Protein AF-A0A7G1IQH2-F1 (afdb_monomer_lite)

Radius of gyration: 25.47 Å; chains: 1; bounding box: 37×75×65 Å

Structure (mmCIF, N/CA/C/O backbone):
data_AF-A0A7G1IQH2-F1
#
_entry.id   AF-A0A7G1IQH2-F1
#
loop_
_atom_site.group_PDB
_atom_site.id
_atom_site.type_symbol
_atom_site.label_atom_id
_atom_site.label_alt_id
_atom_site.label_comp_id
_atom_site.label_asym_id
_atom_site.label_entity_id
_atom_site.label_seq_id
_atom_site.pdbx_PDB_ins_code
_atom_site.Cartn_x
_atom_site.Cartn_y
_atom_site.Cartn_z
_atom_site.occupancy
_atom_site.B_iso_or_equiv
_atom_site.auth_seq_id
_atom_site.auth_comp_id
_atom_site.auth_asym_id
_atom_site.auth_atom_id
_atom_site.pdbx_PDB_model_num
ATOM 1 N N . MET A 1 1 ? -11.287 62.280 -29.713 1.00 40.75 1 MET A N 1
ATO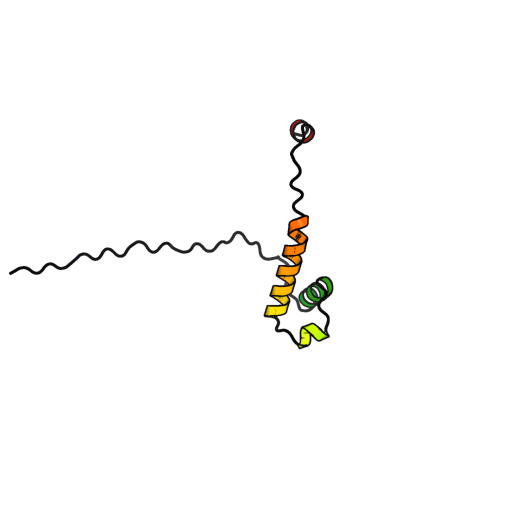M 2 C CA . MET A 1 1 ? -11.241 60.847 -30.070 1.00 40.75 1 MET A CA 1
ATOM 3 C C . MET A 1 1 ? -10.871 60.079 -28.819 1.00 40.75 1 MET A C 1
ATOM 5 O O . MET A 1 1 ? -9.937 60.474 -28.138 1.00 40.75 1 MET A O 1
ATOM 9 N N . SER A 1 2 ? -11.705 59.103 -28.477 1.00 46.09 2 SER A N 1
ATOM 10 C CA . SER A 1 2 ? -11.651 58.296 -27.258 1.00 46.09 2 SER A CA 1
ATOM 11 C C . SER A 1 2 ? -10.579 57.210 -27.379 1.00 46.09 2 SER A C 1
ATOM 13 O O . SER A 1 2 ? -10.471 56.606 -28.444 1.00 46.09 2 SER A O 1
ATOM 15 N N . ALA A 1 3 ? -9.845 56.930 -26.304 1.00 49.84 3 ALA A N 1
ATOM 16 C CA . ALA A 1 3 ? -9.158 55.656 -26.117 1.00 49.84 3 ALA A CA 1
ATOM 17 C C . ALA A 1 3 ? -9.417 55.204 -24.677 1.00 49.84 3 ALA A C 1
ATOM 19 O O . ALA A 1 3 ? -8.928 55.783 -23.711 1.00 49.84 3 ALA A O 1
ATOM 20 N N . ASN A 1 4 ? -10.319 54.236 -24.585 1.00 53.31 4 ASN A N 1
ATOM 21 C CA . ASN A 1 4 ? -10.785 53.559 -23.392 1.00 53.31 4 ASN A CA 1
ATOM 22 C C . ASN A 1 4 ? -9.832 52.380 -23.158 1.00 53.31 4 ASN A C 1
ATOM 24 O O . ASN A 1 4 ? -9.909 51.415 -23.913 1.00 53.31 4 ASN A O 1
ATOM 28 N N . ASP A 1 5 ? -8.935 52.460 -22.175 1.00 48.94 5 ASP A N 1
ATOM 29 C CA . ASP A 1 5 ? -8.062 51.334 -21.822 1.00 48.94 5 ASP A CA 1
ATOM 30 C C . ASP A 1 5 ? -8.550 50.697 -20.520 1.00 48.94 5 ASP A C 1
ATOM 32 O O . ASP A 1 5 ? -8.515 51.284 -19.434 1.00 48.94 5 ASP A O 1
ATOM 36 N N . GLY A 1 6 ? -9.144 49.517 -20.688 1.00 46.81 6 GLY A N 1
ATOM 37 C CA . GLY A 1 6 ? -9.880 48.787 -19.672 1.00 46.81 6 GLY A CA 1
ATOM 38 C C . GLY A 1 6 ? -8.981 48.277 -18.551 1.00 46.81 6 GLY A C 1
ATOM 39 O O . GLY A 1 6 ? -8.032 47.531 -18.768 1.00 46.81 6 GLY A O 1
ATOM 40 N N . ASN A 1 7 ? -9.346 48.621 -17.320 1.00 47.47 7 ASN A N 1
ATOM 41 C CA . ASN A 1 7 ? -8.783 48.035 -16.112 1.00 47.47 7 ASN A CA 1
ATOM 42 C C . ASN A 1 7 ? -9.300 46.592 -15.945 1.00 47.47 7 ASN A C 1
ATOM 44 O O . ASN A 1 7 ? -10.373 46.368 -15.378 1.00 47.47 7 ASN A O 1
ATOM 48 N N . VAL A 1 8 ? -8.564 45.610 -16.472 1.00 54.81 8 VAL A N 1
ATOM 49 C CA . VAL A 1 8 ? -8.852 44.184 -16.266 1.00 54.81 8 VAL A CA 1
ATOM 50 C C . VAL A 1 8 ? -8.436 43.803 -14.845 1.00 54.81 8 VAL A C 1
ATOM 52 O O . VAL A 1 8 ? -7.256 43.632 -14.542 1.00 54.81 8 VAL A O 1
ATOM 55 N N . LYS A 1 9 ? -9.422 43.666 -13.953 1.00 53.56 9 LYS A N 1
ATOM 56 C CA . LYS A 1 9 ? -9.214 43.104 -12.616 1.00 53.56 9 LYS A CA 1
ATOM 57 C C . LYS A 1 9 ? -9.022 41.594 -12.732 1.00 53.56 9 LYS A C 1
ATOM 59 O O . LYS A 1 9 ? -9.975 40.868 -13.001 1.00 53.56 9 LYS A O 1
ATOM 64 N N . TYR A 1 10 ? -7.799 41.125 -12.509 1.00 51.72 10 TYR A N 1
ATOM 65 C CA . TYR A 1 10 ? -7.529 39.704 -12.313 1.00 51.72 10 TYR A CA 1
ATOM 66 C C . TYR A 1 10 ? -8.200 39.258 -11.010 1.00 51.72 10 TYR A C 1
ATOM 68 O O . TYR A 1 10 ? -7.878 39.758 -9.932 1.00 51.72 10 TYR A O 1
ATOM 76 N N . GLY A 1 11 ? -9.190 38.370 -11.130 1.00 53.75 11 GLY A N 1
ATOM 77 C CA . GLY A 1 11 ? -9.867 37.762 -9.990 1.00 53.75 11 GLY A CA 1
ATOM 78 C C . GLY A 1 11 ? -8.871 37.013 -9.110 1.00 53.75 11 GLY A C 1
ATOM 79 O O . GLY A 1 11 ? -7.960 36.352 -9.608 1.00 53.75 11 GLY A O 1
ATOM 80 N N . THR A 1 12 ? -9.038 37.147 -7.797 1.00 57.53 12 THR A N 1
ATOM 81 C CA . THR A 1 12 ? -8.255 36.460 -6.773 1.00 57.53 12 THR A CA 1
ATOM 82 C C . THR A 1 12 ? -8.236 34.961 -7.065 1.00 57.53 12 THR A C 1
ATOM 84 O O . THR A 1 12 ? -9.266 34.294 -6.980 1.00 57.53 12 THR A O 1
ATOM 87 N N . ALA A 1 13 ? -7.072 34.428 -7.438 1.00 60.69 13 ALA A N 1
ATOM 88 C CA . ALA A 1 13 ? -6.881 32.992 -7.547 1.00 60.69 13 ALA A CA 1
ATOM 89 C C . ALA A 1 13 ? -7.071 32.394 -6.148 1.00 60.69 13 ALA A C 1
ATOM 91 O O . ALA A 1 13 ? -6.263 32.646 -5.253 1.00 60.69 13 ALA A O 1
ATOM 92 N N . ASN A 1 14 ? -8.155 31.641 -5.946 1.00 63.88 14 ASN A N 1
ATOM 93 C CA . ASN A 1 14 ? -8.321 30.829 -4.748 1.00 63.88 14 ASN A CA 1
ATOM 94 C C . ASN A 1 14 ? -7.126 29.873 -4.688 1.00 63.88 14 ASN A C 1
ATOM 96 O O . ASN A 1 14 ? -6.997 28.979 -5.528 1.00 63.88 14 ASN A O 1
ATOM 100 N N . LYS A 1 15 ? -6.208 30.103 -3.744 1.00 67.44 15 LYS A N 1
ATOM 101 C CA . LYS A 1 15 ? -5.138 29.152 -3.449 1.00 67.44 15 LYS A CA 1
ATOM 102 C C . LYS A 1 15 ? -5.813 27.857 -3.014 1.00 67.44 15 LYS A C 1
ATOM 104 O O . LYS A 1 15 ? -6.552 27.852 -2.038 1.00 67.44 15 LYS A O 1
ATOM 109 N N . LYS A 1 16 ? -5.572 26.776 -3.756 1.00 69.56 16 LYS A N 1
ATOM 110 C CA . LYS A 1 16 ? -5.880 25.423 -3.300 1.00 69.56 16 LYS A CA 1
ATOM 111 C C . LYS A 1 16 ? -5.034 25.189 -2.050 1.00 69.56 16 LYS A C 1
ATOM 113 O O . LYS A 1 16 ? -3.812 25.116 -2.156 1.00 69.56 16 LYS A O 1
ATOM 118 N N . GLU A 1 17 ? -5.667 25.173 -0.886 1.00 68.94 17 GLU A N 1
ATOM 119 C CA . GLU A 1 17 ? -5.004 24.783 0.353 1.00 68.94 17 GLU A CA 1
ATOM 120 C C . GLU A 1 17 ? -4.738 23.278 0.281 1.00 68.94 17 GLU A C 1
ATOM 122 O O . GLU A 1 17 ? -5.615 22.493 -0.090 1.00 68.94 17 GLU A O 1
ATOM 127 N N . THR A 1 18 ? -3.490 22.885 0.520 1.00 65.06 18 THR A N 1
ATOM 128 C CA . THR A 1 18 ? -3.117 21.477 0.626 1.00 65.06 18 THR A CA 1
ATOM 129 C C . THR A 1 18 ? -3.576 21.007 1.997 1.00 65.06 18 THR A C 1
ATOM 131 O O . THR A 1 18 ? -3.151 21.579 2.999 1.00 65.06 18 THR A O 1
ATOM 134 N N . ASP A 1 19 ? -4.457 20.011 2.042 1.00 63.88 19 ASP A N 1
ATOM 135 C CA . ASP A 1 19 ? -4.867 19.397 3.300 1.00 63.88 19 ASP A CA 1
ATOM 136 C C . ASP A 1 19 ? -3.648 18.698 3.922 1.00 63.88 19 ASP A C 1
ATOM 138 O O . ASP A 1 19 ? -3.079 17.777 3.339 1.00 63.88 19 ASP A O 1
ATOM 142 N N . THR A 1 20 ? -3.177 19.213 5.056 1.00 64.31 20 THR A N 1
ATOM 143 C CA . THR A 1 20 ? -2.049 18.652 5.818 1.00 64.31 20 THR A CA 1
ATOM 144 C C . THR A 1 20 ? -2.531 17.861 7.033 1.00 64.31 20 THR A C 1
ATOM 146 O O . THR A 1 20 ? -1.769 17.685 7.982 1.00 64.31 20 THR A O 1
ATOM 149 N N . SER A 1 21 ? -3.800 17.440 7.065 1.00 68.12 21 SER A N 1
ATOM 150 C CA . SER A 1 21 ? -4.355 16.694 8.198 1.00 68.12 21 SER A CA 1
ATOM 151 C C . SER A 1 21 ? -3.831 15.257 8.262 1.00 68.12 21 SER A C 1
ATOM 153 O O . SER A 1 21 ? -3.919 14.624 9.316 1.00 68.12 21 SER A O 1
ATOM 155 N N . GLU A 1 22 ? -3.310 14.723 7.156 1.00 65.19 22 GLU A N 1
ATOM 156 C CA . GLU A 1 22 ? -2.795 13.360 7.104 1.00 65.19 22 GLU A CA 1
ATOM 157 C C . GLU A 1 22 ? -1.417 13.274 7.763 1.00 65.19 22 GLU A C 1
ATOM 159 O O . GLU A 1 22 ? -0.420 13.827 7.297 1.00 65.19 22 GLU A O 1
ATOM 164 N N . THR A 1 23 ? -1.370 12.563 8.886 1.00 61.69 23 THR A N 1
ATOM 165 C CA . THR A 1 23 ? -0.121 12.255 9.578 1.00 61.69 23 THR A CA 1
ATOM 166 C C . THR A 1 23 ? 0.498 11.037 8.899 1.00 61.69 23 THR A C 1
ATOM 168 O O . THR A 1 23 ? -0.044 9.937 8.987 1.00 61.69 23 THR A O 1
ATOM 171 N N . ALA A 1 24 ? 1.612 11.228 8.192 1.00 63.28 24 ALA A N 1
ATOM 172 C CA . ALA A 1 24 ? 2.400 10.111 7.681 1.00 63.28 24 ALA A CA 1
ATOM 173 C C . ALA A 1 24 ? 2.934 9.273 8.857 1.00 63.28 24 ALA A C 1
ATOM 175 O O . ALA A 1 24 ? 3.316 9.831 9.886 1.00 63.28 24 ALA A O 1
ATOM 176 N N . SER A 1 25 ? 2.959 7.944 8.708 1.00 66.69 25 SER A N 1
ATOM 177 C CA . SER A 1 25 ? 3.526 7.056 9.731 1.00 66.69 25 SER A CA 1
ATOM 178 C C . SER A 1 25 ? 4.992 7.412 10.001 1.00 66.69 25 SER A C 1
ATOM 180 O O . SER A 1 25 ? 5.757 7.639 9.064 1.00 66.69 25 SER A O 1
ATOM 182 N N . GLU A 1 26 ? 5.389 7.440 11.276 1.00 76.06 26 GLU A N 1
ATOM 183 C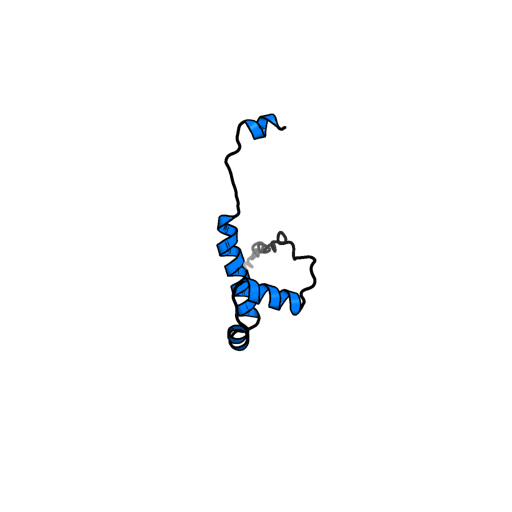 CA . GLU A 1 26 ? 6.784 7.652 11.696 1.00 76.06 26 GLU A CA 1
ATOM 184 C C . GLU A 1 26 ? 7.678 6.431 11.397 1.00 76.06 26 GLU A C 1
ATOM 186 O O . GLU A 1 26 ? 8.902 6.504 11.521 1.00 76.06 26 GLU A O 1
ATOM 191 N N . GLU A 1 27 ? 7.085 5.300 10.997 1.00 74.31 27 GLU A N 1
ATOM 192 C CA . GLU A 1 27 ? 7.816 4.102 10.594 1.00 74.31 27 GLU A CA 1
ATOM 193 C C . GLU A 1 27 ? 8.529 4.310 9.249 1.00 74.31 27 GLU A C 1
ATOM 195 O O . GLU A 1 27 ? 7.947 4.768 8.263 1.00 74.31 27 GLU A O 1
ATOM 200 N N . SER A 1 28 ? 9.806 3.924 9.185 1.00 80.31 28 SER A N 1
ATOM 201 C CA . SER A 1 28 ? 10.553 3.909 7.930 1.00 80.31 28 SER A CA 1
ATOM 202 C C . SER A 1 28 ? 9.895 2.959 6.932 1.00 80.31 28 SER A C 1
ATOM 204 O O . SER A 1 28 ? 9.703 1.780 7.230 1.00 80.31 28 SER A O 1
ATOM 206 N N . PHE A 1 29 ? 9.617 3.444 5.723 1.00 85.38 29 PHE A N 1
ATOM 207 C CA . PHE A 1 29 ? 9.148 2.592 4.636 1.00 85.38 29 PHE A CA 1
ATOM 208 C C . PHE A 1 29 ? 10.272 1.630 4.219 1.00 85.38 29 PHE A C 1
ATOM 210 O O . PHE A 1 29 ? 11.235 2.029 3.560 1.00 85.38 29 PHE A O 1
ATOM 217 N N . THR A 1 30 ? 10.171 0.374 4.654 1.00 93.00 30 THR A N 1
ATOM 218 C CA . THR A 1 30 ? 11.149 -0.685 4.381 1.00 93.00 30 THR A CA 1
ATOM 219 C C . THR A 1 30 ? 10.563 -1.711 3.423 1.00 93.00 30 THR A C 1
ATOM 221 O O . THR A 1 30 ? 9.348 -1.815 3.247 1.00 93.00 30 T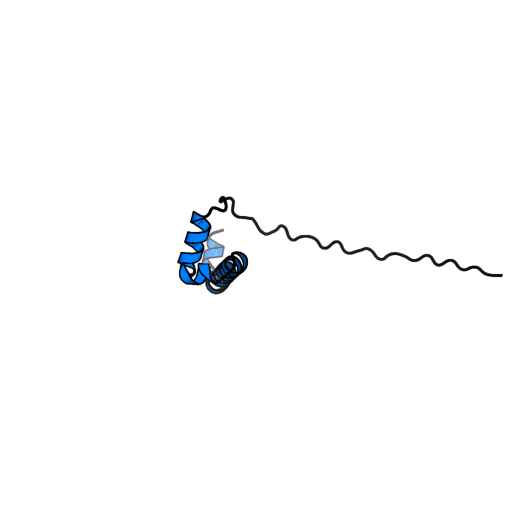HR A O 1
ATOM 224 N N . VAL A 1 31 ? 11.435 -2.492 2.786 1.00 92.62 31 VAL A N 1
ATOM 225 C CA . VAL A 1 31 ? 10.996 -3.578 1.899 1.00 92.62 31 VAL A CA 1
ATOM 226 C C . VAL A 1 31 ? 10.227 -4.627 2.703 1.00 92.62 31 VAL A C 1
ATOM 228 O O . VAL A 1 31 ? 9.225 -5.162 2.235 1.00 92.62 31 VAL A O 1
ATOM 231 N N . GLU A 1 32 ? 10.669 -4.891 3.928 1.00 92.81 32 GLU A N 1
ATOM 232 C CA . GLU A 1 32 ? 10.052 -5.826 4.854 1.00 92.81 32 GLU A CA 1
ATOM 233 C C . GLU A 1 32 ? 8.643 -5.382 5.252 1.00 92.81 32 GLU A C 1
ATOM 235 O O . GLU A 1 32 ? 7.720 -6.196 5.169 1.00 92.81 32 GLU A O 1
ATOM 240 N N . SER A 1 33 ? 8.453 -4.109 5.622 1.00 91.31 33 SER A N 1
ATOM 241 C CA . SER A 1 33 ? 7.124 -3.598 5.980 1.00 91.31 33 SER A CA 1
ATOM 242 C C . SER A 1 33 ? 6.177 -3.611 4.781 1.00 91.31 33 SER A C 1
ATOM 244 O O . SER A 1 33 ? 5.061 -4.118 4.895 1.00 91.31 33 SER A O 1
ATOM 246 N N . TYR A 1 34 ? 6.647 -3.213 3.593 1.00 92.62 34 TYR A N 1
ATOM 247 C CA . TYR A 1 34 ? 5.869 -3.320 2.355 1.00 92.62 34 TYR A CA 1
ATOM 248 C C . TYR A 1 34 ? 5.421 -4.762 2.053 1.00 92.62 34 TYR A C 1
ATOM 250 O O . TYR A 1 34 ? 4.241 -5.011 1.783 1.00 92.62 34 TYR A O 1
ATOM 258 N N . LEU A 1 35 ? 6.336 -5.735 2.116 1.00 93.69 35 LEU A N 1
ATOM 259 C CA . LEU A 1 35 ? 6.010 -7.141 1.853 1.00 93.69 35 LEU A CA 1
ATOM 260 C C . LEU A 1 35 ? 5.089 -7.733 2.928 1.00 93.69 35 LEU A C 1
ATOM 262 O O . LEU A 1 35 ? 4.227 -8.552 2.597 1.00 93.69 35 LEU A O 1
ATOM 266 N N . SER A 1 36 ? 5.234 -7.315 4.191 1.00 92.25 36 SER A N 1
ATOM 267 C CA . SER A 1 36 ? 4.323 -7.713 5.270 1.00 92.25 36 SER A CA 1
ATOM 268 C C . SER A 1 36 ? 2.898 -7.246 4.980 1.00 92.25 36 SER A C 1
ATOM 270 O O . SER A 1 36 ? 1.979 -8.067 4.971 1.00 92.25 36 SER A O 1
ATOM 272 N N . CYS A 1 37 ? 2.715 -5.971 4.626 1.00 91.62 37 CYS A N 1
ATOM 273 C CA . CYS A 1 37 ? 1.404 -5.422 4.276 1.00 91.62 37 CYS A CA 1
ATOM 274 C C . CYS A 1 37 ? 0.792 -6.114 3.047 1.00 91.62 37 CYS A C 1
ATOM 276 O O . CYS A 1 37 ? -0.391 -6.461 3.053 1.00 91.62 37 CYS A O 1
ATOM 278 N N . CYS A 1 38 ? 1.587 -6.407 2.013 1.00 94.06 38 CYS A N 1
ATOM 279 C CA . CYS A 1 38 ? 1.115 -7.185 0.860 1.00 94.06 38 CYS A CA 1
ATOM 280 C C . CYS A 1 38 ? 0.565 -8.552 1.293 1.00 94.06 38 CYS A C 1
ATOM 282 O O . CYS A 1 38 ? -0.539 -8.941 0.916 1.00 94.06 38 CYS A O 1
ATOM 284 N N . LYS A 1 39 ? 1.295 -9.266 2.153 1.00 94.38 39 LYS A N 1
ATOM 285 C CA . LYS A 1 39 ? 0.870 -10.578 2.650 1.00 94.38 39 LYS A CA 1
ATOM 286 C C . LYS A 1 39 ? -0.401 -10.496 3.502 1.00 94.38 39 LYS A C 1
ATOM 288 O O . LYS A 1 39 ? -1.284 -11.339 3.359 1.00 94.38 39 LYS A O 1
ATOM 293 N N . GLU A 1 40 ? -0.516 -9.497 4.373 1.00 92.38 40 GLU A N 1
ATOM 294 C CA . GLU A 1 40 ? -1.690 -9.282 5.237 1.00 92.38 40 GLU A CA 1
ATOM 295 C C . GLU A 1 40 ? -2.955 -8.909 4.456 1.00 92.38 40 GLU A C 1
ATOM 297 O O . GLU A 1 40 ? -4.072 -9.242 4.868 1.00 92.38 40 GLU A O 1
ATOM 302 N N . THR A 1 41 ? -2.785 -8.243 3.314 1.00 93.62 41 THR A N 1
ATOM 303 C CA . THR A 1 41 ? -3.872 -7.899 2.384 1.00 93.62 41 THR A CA 1
ATOM 304 C C . THR A 1 41 ? -4.221 -9.033 1.413 1.00 93.62 41 THR A C 1
ATOM 306 O O . THR A 1 41 ? -5.215 -8.956 0.688 1.00 93.62 41 THR A O 1
ATOM 309 N N . GLY A 1 42 ? -3.466 -10.136 1.458 1.00 93.94 42 GLY A N 1
ATOM 310 C CA . GLY A 1 42 ? -3.715 -11.349 0.681 1.00 93.94 42 GLY A CA 1
ATOM 311 C C . GLY A 1 42 ? -3.036 -11.381 -0.688 1.00 93.94 42 GLY A C 1
ATOM 312 O O . GLY A 1 42 ? -3.312 -12.300 -1.454 1.00 93.94 42 GLY A O 1
ATOM 313 N N . LEU A 1 43 ? -2.145 -10.431 -0.993 1.00 94.62 43 LEU A N 1
ATOM 314 C CA . LEU A 1 43 ? -1.340 -10.471 -2.213 1.00 94.62 43 LEU A CA 1
ATOM 315 C C . LEU A 1 43 ? -0.301 -11.587 -2.119 1.00 94.62 43 LEU A C 1
ATOM 317 O O . LEU A 1 43 ? 0.510 -11.644 -1.186 1.00 94.62 43 LEU A O 1
ATOM 321 N N . SER A 1 44 ? -0.305 -12.472 -3.112 1.00 95.06 44 SER A N 1
ATOM 322 C CA . SER A 1 44 ? 0.727 -13.487 -3.252 1.00 95.06 44 SER A CA 1
ATOM 323 C C . SER A 1 44 ? 1.980 -12.910 -3.912 1.00 95.06 44 SER A C 1
ATOM 325 O O . SER A 1 44 ? 1.964 -11.871 -4.575 1.00 95.06 44 SER A O 1
ATOM 327 N N . ILE A 1 45 ? 3.095 -13.629 -3.773 1.00 91.88 45 ILE A N 1
ATOM 328 C CA . ILE A 1 45 ? 4.334 -13.282 -4.479 1.00 91.88 45 ILE A CA 1
ATOM 329 C C . ILE A 1 45 ? 4.180 -13.363 -6.003 1.00 91.88 45 ILE A C 1
ATOM 331 O O . ILE A 1 45 ? 4.970 -12.763 -6.724 1.00 91.88 45 ILE A O 1
ATOM 335 N N . ASP A 1 46 ? 3.207 -14.131 -6.495 1.00 94.94 46 ASP A N 1
ATOM 336 C CA . ASP A 1 46 ? 2.926 -14.240 -7.922 1.00 94.94 46 ASP A CA 1
ATOM 337 C C . ASP A 1 46 ? 2.199 -12.988 -8.424 1.00 94.94 46 ASP A C 1
ATOM 339 O O . ASP A 1 46 ? 2.645 -12.371 -9.388 1.00 94.94 46 ASP A O 1
ATOM 343 N N . ASP A 1 47 ? 1.193 -12.513 -7.680 1.00 94.12 47 ASP A N 1
ATOM 344 C CA . ASP A 1 47 ? 0.488 -11.257 -7.973 1.00 94.12 47 ASP A CA 1
ATOM 345 C C . ASP A 1 47 ? 1.463 -10.074 -8.022 1.00 94.12 47 ASP A C 1
ATOM 347 O O . ASP A 1 47 ? 1.447 -9.278 -8.961 1.00 94.12 47 ASP A O 1
ATOM 351 N N . LEU A 1 48 ? 2.388 -10.014 -7.057 1.00 93.38 48 LEU A N 1
ATOM 352 C CA . LEU A 1 48 ? 3.438 -8.994 -6.959 1.00 93.38 48 LEU A CA 1
ATOM 353 C C . LEU A 1 48 ? 4.379 -8.944 -8.173 1.00 93.38 48 LEU A C 1
ATOM 355 O O . LEU A 1 48 ? 4.973 -7.900 -8.431 1.00 93.38 48 LEU A O 1
ATOM 359 N N . LYS A 1 49 ? 4.531 -10.039 -8.928 1.00 95.06 49 LYS A N 1
ATOM 360 C CA . LYS A 1 49 ? 5.318 -10.044 -10.177 1.00 95.06 49 LYS A CA 1
ATOM 361 C C . LYS A 1 49 ? 4.548 -9.458 -11.356 1.00 95.06 49 LYS A C 1
ATOM 363 O O . LYS A 1 49 ? 5.165 -9.085 -12.353 1.00 95.06 49 LYS A O 1
ATOM 368 N N . HIS A 1 50 ? 3.223 -9.424 -11.265 1.00 96.25 50 HIS A N 1
ATOM 369 C CA . HIS A 1 50 ? 2.328 -9.021 -12.345 1.00 96.25 50 HIS A CA 1
ATOM 370 C C . HIS A 1 50 ? 1.755 -7.614 -12.167 1.00 96.25 50 HIS A C 1
ATOM 372 O O . HIS A 1 50 ? 1.268 -7.032 -13.137 1.00 96.25 50 HIS A O 1
ATOM 378 N N . ILE A 1 51 ? 1.846 -7.046 -10.964 1.00 95.62 51 ILE A N 1
ATOM 379 C CA . ILE A 1 51 ? 1.388 -5.689 -10.657 1.00 95.62 51 ILE A CA 1
ATOM 380 C C . ILE A 1 51 ? 2.565 -4.743 -10.415 1.00 95.62 51 ILE A C 1
ATOM 382 O O . ILE A 1 51 ? 3.653 -5.147 -10.010 1.00 95.62 51 ILE A O 1
ATOM 386 N N . SER A 1 52 ? 2.350 -3.453 -10.667 1.00 96.69 52 SER A N 1
ATOM 387 C CA . SER A 1 52 ? 3.328 -2.430 -10.303 1.00 96.69 52 SER A CA 1
ATOM 388 C C . SER A 1 52 ? 3.262 -2.125 -8.804 1.00 96.69 52 SER A C 1
ATOM 390 O O . SER A 1 52 ? 2.250 -2.373 -8.147 1.00 96.69 52 SER A O 1
ATOM 392 N N . ILE A 1 53 ? 4.326 -1.510 -8.280 1.00 93.25 53 ILE A N 1
ATOM 393 C CA . ILE A 1 53 ? 4.374 -1.024 -6.894 1.00 93.25 53 ILE A CA 1
ATOM 394 C C . ILE A 1 53 ? 3.192 -0.100 -6.561 1.00 93.25 53 ILE A C 1
ATOM 396 O O . ILE A 1 53 ? 2.614 -0.219 -5.489 1.00 93.25 53 ILE A O 1
ATOM 400 N N . GLY A 1 54 ? 2.783 0.763 -7.500 1.00 95.19 54 GLY A N 1
ATOM 401 C CA . GLY A 1 54 ? 1.630 1.649 -7.317 1.00 95.19 54 GLY A CA 1
ATOM 402 C C . GLY A 1 54 ? 0.333 0.867 -7.121 1.00 95.19 54 GLY A C 1
ATOM 403 O O . GLY A 1 54 ? -0.371 1.093 -6.149 1.00 95.19 54 GLY A O 1
ATOM 404 N N . MET A 1 55 ? 0.083 -0.142 -7.961 1.00 96.25 55 MET A N 1
ATOM 405 C CA . MET A 1 55 ? -1.132 -0.956 -7.846 1.00 96.25 55 MET A CA 1
ATOM 406 C C . MET A 1 55 ? -1.183 -1.766 -6.547 1.00 96.25 55 MET A C 1
ATOM 408 O O . MET A 1 55 ? -2.253 -1.955 -5.979 1.00 96.25 55 MET A O 1
ATOM 412 N N . ALA A 1 56 ? -0.034 -2.238 -6.060 1.00 95.38 56 ALA A N 1
ATOM 413 C CA . ALA A 1 56 ? 0.035 -2.927 -4.777 1.00 95.38 56 ALA A CA 1
ATOM 414 C C . ALA A 1 56 ? -0.269 -1.990 -3.596 1.00 95.38 56 ALA A C 1
ATOM 416 O O . ALA A 1 56 ? -0.912 -2.417 -2.639 1.00 95.38 56 ALA A O 1
ATOM 417 N N . LEU A 1 57 ? 0.183 -0.732 -3.655 1.00 93.88 57 LEU A N 1
ATOM 418 C CA . LEU A 1 57 ? -0.110 0.288 -2.641 1.00 93.88 57 LEU A CA 1
ATOM 419 C C . LEU A 1 57 ? -1.583 0.720 -2.672 1.00 93.88 57 LEU A C 1
ATOM 421 O O . LEU A 1 57 ? -2.206 0.835 -1.614 1.00 93.88 57 LEU A O 1
ATOM 425 N N . ASP A 1 58 ? -2.155 0.886 -3.865 1.00 94.44 58 ASP A N 1
ATOM 426 C CA . ASP A 1 58 ? -3.579 1.189 -4.039 1.00 94.44 58 ASP A CA 1
ATOM 427 C C . ASP A 1 58 ? -4.438 0.053 -3.464 1.00 94.44 58 ASP A C 1
ATOM 429 O O . ASP A 1 58 ? -5.315 0.285 -2.635 1.00 94.44 58 ASP A O 1
ATOM 433 N N . TYR A 1 59 ? -4.107 -1.200 -3.796 1.00 94.81 59 TYR A N 1
ATOM 434 C CA . TYR A 1 59 ? -4.793 -2.377 -3.258 1.00 94.81 59 TYR A CA 1
ATOM 435 C C . TYR A 1 59 ? -4.730 -2.449 -1.723 1.00 94.81 59 TYR A C 1
ATOM 437 O O . TYR A 1 59 ? -5.729 -2.762 -1.072 1.00 94.81 59 TYR A O 1
ATOM 445 N N . GLN A 1 60 ? -3.572 -2.148 -1.125 1.00 92.88 60 GLN A N 1
ATOM 446 C CA . GLN A 1 60 ? -3.425 -2.107 0.334 1.00 92.88 60 GLN A CA 1
ATOM 447 C C . GLN A 1 60 ? -4.316 -1.030 0.964 1.00 92.88 60 GLN A C 1
ATOM 449 O O . GLN A 1 60 ? -4.980 -1.295 1.968 1.00 92.88 60 GLN A O 1
ATOM 454 N N . THR A 1 61 ? -4.368 0.155 0.354 1.00 92.44 61 THR A N 1
ATOM 455 C CA . THR A 1 61 ? -5.217 1.272 0.794 1.00 92.44 61 THR A CA 1
ATOM 456 C C . THR A 1 61 ? -6.696 0.894 0.739 1.00 92.44 61 THR A C 1
ATOM 458 O O . THR A 1 61 ? -7.409 1.024 1.737 1.00 92.44 61 THR A O 1
ATOM 461 N N . ASP A 1 62 ?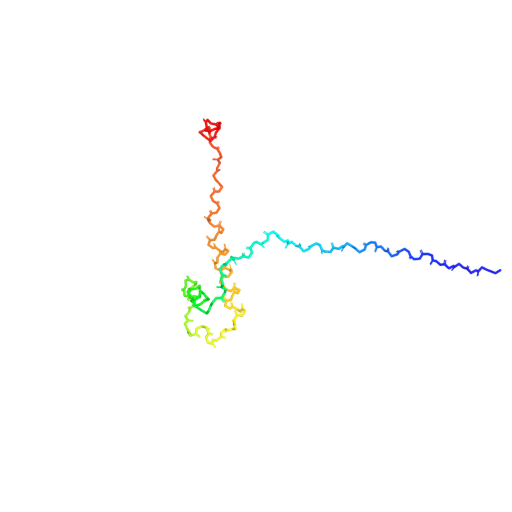 -7.148 0.332 -0.381 1.00 93.00 62 ASP A N 1
ATOM 462 C CA . ASP A 1 62 ? -8.535 -0.103 -0.568 1.00 93.00 62 ASP A CA 1
ATOM 463 C C . ASP A 1 62 ? -8.931 -1.202 0.424 1.00 93.00 62 ASP A C 1
ATOM 465 O O . ASP A 1 62 ? -10.017 -1.167 1.013 1.00 93.00 62 ASP A O 1
ATOM 469 N N . TYR A 1 63 ? -8.034 -2.159 0.671 1.00 92.81 63 TYR A N 1
ATOM 470 C CA . TYR A 1 63 ? -8.253 -3.226 1.645 1.00 92.81 63 TYR A CA 1
ATOM 471 C C . TYR A 1 63 ? -8.444 -2.689 3.067 1.00 92.81 63 TYR A C 1
ATOM 473 O O . TYR A 1 63 ? -9.319 -3.161 3.805 1.00 92.81 63 TYR A O 1
ATOM 481 N N . VAL A 1 64 ? -7.634 -1.702 3.463 1.00 89.12 64 VAL A N 1
ATOM 482 C CA . VAL A 1 64 ? -7.759 -1.037 4.763 1.00 89.12 64 VAL A CA 1
ATOM 483 C C . VAL A 1 64 ? -9.065 -0.260 4.835 1.00 89.12 64 VAL A C 1
ATOM 485 O O . VAL A 1 64 ? -9.778 -0.416 5.827 1.00 89.12 64 VAL A O 1
ATOM 488 N N . ASN A 1 65 ? -9.421 0.509 3.808 1.00 89.44 65 ASN A N 1
ATOM 489 C CA . ASN A 1 65 ? -10.655 1.296 3.780 1.00 89.44 65 ASN A CA 1
ATOM 490 C C . ASN A 1 65 ? -11.891 0.403 3.941 1.00 89.44 65 ASN A C 1
ATOM 492 O O . ASN A 1 65 ? -12.661 0.583 4.887 1.00 89.44 65 ASN A O 1
ATOM 496 N N . LEU A 1 66 ? -12.000 -0.658 3.135 1.00 88.44 66 LEU A N 1
ATOM 497 C CA . LEU A 1 66 ? -13.121 -1.605 3.179 1.00 88.44 66 LEU A CA 1
ATOM 498 C C . LEU A 1 66 ? -13.294 -2.265 4.562 1.00 88.44 66 LEU A C 1
ATOM 500 O O . LEU A 1 66 ? -14.409 -2.545 5.010 1.00 88.44 66 LEU A O 1
ATOM 504 N N . ARG A 1 67 ? -12.188 -2.532 5.268 1.00 83.44 67 ARG A N 1
ATOM 505 C CA . ARG A 1 67 ? -12.211 -3.138 6.612 1.00 83.44 67 ARG A CA 1
ATOM 506 C C . ARG A 1 67 ? -12.314 -2.135 7.753 1.00 83.44 67 ARG A C 1
ATOM 508 O O . ARG A 1 67 ? -12.727 -2.525 8.847 1.00 83.44 67 ARG A O 1
ATOM 515 N N . SER A 1 68 ? -11.940 -0.883 7.528 1.00 78.44 68 SER A N 1
ATOM 516 C CA . SER A 1 68 ? -11.976 0.182 8.534 1.00 78.44 68 SER A CA 1
ATOM 517 C C . SER A 1 68 ? -13.340 0.857 8.606 1.00 78.44 68 SER A C 1
ATOM 519 O O . SER A 1 68 ? -13.737 1.276 9.692 1.00 78.44 68 SER A O 1
ATOM 521 N N . GLU A 1 69 ? -14.116 0.848 7.518 1.00 61.91 69 GLU A N 1
ATOM 522 C CA . GLU A 1 69 ? -15.524 1.281 7.504 1.00 61.91 69 GLU A CA 1
ATOM 523 C C . GLU A 1 69 ? -16.400 0.528 8.525 1.00 61.91 69 GLU A C 1
ATOM 525 O O . GLU A 1 69 ? -17.400 1.055 8.999 1.00 61.91 69 GLU A O 1
ATOM 530 N N . ASN A 1 70 ? -15.991 -0.675 8.943 1.00 56.56 70 ASN A N 1
ATOM 531 C CA . ASN A 1 70 ? -16.676 -1.460 9.977 1.00 56.56 70 ASN A CA 1
ATOM 532 C C . ASN A 1 70 ? -16.142 -1.234 11.407 1.00 56.56 70 ASN A C 1
ATOM 534 O O . ASN A 1 70 ? -16.639 -1.854 12.348 1.00 56.56 70 ASN A O 1
ATOM 538 N N . LYS A 1 71 ? -15.112 -0.397 11.600 1.00 55.91 71 LYS A N 1
ATOM 539 C CA . LYS A 1 71 ? -14.403 -0.238 12.887 1.00 55.91 71 LYS A CA 1
ATOM 540 C C . LYS A 1 71 ? -14.595 1.113 13.567 1.00 55.91 71 LY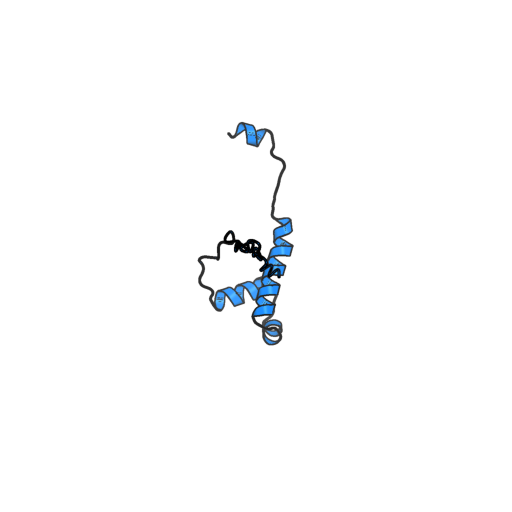S A C 1
ATOM 542 O O . LYS A 1 71 ? -14.173 1.267 14.713 1.00 55.91 71 LYS A O 1
ATOM 547 N N . THR A 1 72 ? -15.271 2.072 12.944 1.00 58.09 72 THR A N 1
ATOM 548 C CA . THR A 1 72 ? -15.733 3.272 13.648 1.00 58.09 72 THR A CA 1
ATOM 549 C C . THR A 1 72 ? -16.939 2.903 14.504 1.00 58.09 72 THR A C 1
ATOM 551 O O . THR A 1 72 ? -18.096 3.058 14.126 1.00 58.09 72 THR A O 1
ATOM 554 N N . GLY A 1 73 ? -16.655 2.383 15.699 1.00 62.47 73 GLY A N 1
ATOM 555 C CA . GLY A 1 73 ? -17.627 2.162 16.764 1.00 62.47 73 GLY A CA 1
ATOM 556 C C . GLY A 1 73 ? -18.168 3.486 17.298 1.00 62.47 73 GLY A C 1
ATOM 557 O O . GLY A 1 73 ? -17.951 3.829 18.456 1.00 62.47 73 GLY A O 1
ATOM 558 N N . SER A 1 74 ? -18.872 4.247 16.461 1.00 64.25 74 SER A N 1
ATOM 559 C CA . SER A 1 74 ? -19.752 5.308 16.924 1.00 64.25 74 SER A CA 1
ATOM 560 C C . SER A 1 74 ? -20.927 4.626 17.615 1.00 64.25 74 SER A C 1
ATOM 562 O O . SER A 1 74 ? -21.910 4.225 16.992 1.00 64.25 74 SER A O 1
ATOM 564 N N . ARG A 1 75 ? -20.789 4.401 18.923 1.00 78.81 75 ARG A N 1
ATOM 565 C CA . ARG A 1 75 ? -21.922 4.012 19.759 1.00 78.81 75 ARG A CA 1
ATOM 566 C C . ARG A 1 75 ? -22.617 5.273 20.240 1.00 78.81 75 ARG A C 1
ATOM 568 O O . ARG A 1 75 ? -21.966 6.274 20.538 1.00 78.81 75 ARG A O 1
ATOM 575 N N . LYS A 1 76 ? -23.944 5.219 20.365 1.00 83.56 76 LYS A N 1
ATOM 576 C CA . LYS A 1 76 ? -24.665 6.282 21.067 1.00 83.56 76 LYS A CA 1
ATOM 577 C C . LYS A 1 76 ? -24.074 6.437 22.470 1.00 83.56 76 LYS A C 1
ATOM 579 O O . LYS A 1 76 ? -23.876 5.438 23.170 1.00 83.56 76 LYS A O 1
ATOM 584 N N . ALA A 1 77 ? -23.797 7.682 22.852 1.00 84.44 77 ALA A N 1
ATOM 585 C CA . ALA A 1 77 ? -23.487 8.015 24.232 1.00 84.44 77 ALA A CA 1
ATOM 586 C C . ALA A 1 77 ? -24.657 7.574 25.121 1.00 84.44 77 ALA A C 1
ATOM 588 O O . ALA A 1 77 ? -25.829 7.740 24.771 1.00 84.44 77 ALA A O 1
ATOM 589 N N . THR A 1 78 ? -24.320 6.954 26.238 1.00 86.31 78 THR A N 1
ATOM 590 C CA . THR A 1 78 ? -25.252 6.479 27.257 1.00 86.31 78 THR A CA 1
ATOM 591 C C . THR A 1 78 ? -25.171 7.382 28.477 1.00 86.31 78 THR A C 1
ATOM 593 O O . THR A 1 78 ? -24.216 8.137 28.632 1.00 86.31 78 THR A O 1
ATOM 596 N N . GLN A 1 79 ? -26.154 7.287 29.373 1.00 87.88 79 GLN A N 1
ATOM 597 C CA . GLN A 1 79 ? -26.146 8.045 30.626 1.00 87.88 79 GLN A CA 1
ATOM 598 C C . GLN A 1 79 ? -24.856 7.821 31.440 1.00 87.88 79 GLN A C 1
ATOM 600 O O . GLN A 1 79 ? -24.316 8.769 31.991 1.00 87.88 79 GLN A O 1
ATOM 605 N N . ALA A 1 80 ? -24.291 6.608 31.402 1.00 87.88 80 ALA A N 1
ATOM 606 C CA . ALA A 1 80 ? -23.032 6.289 32.076 1.00 87.88 80 ALA A CA 1
ATOM 607 C C . ALA A 1 80 ? -21.823 7.090 31.555 1.00 87.88 80 ALA A C 1
ATOM 609 O O . ALA A 1 80 ? -20.863 7.282 32.292 1.00 87.88 80 ALA A O 1
ATOM 610 N N . ASP A 1 81 ? -21.862 7.570 30.306 1.00 87.81 81 ASP A N 1
ATOM 611 C CA . ASP A 1 81 ? -20.814 8.441 29.761 1.00 87.81 81 ASP A CA 1
ATOM 612 C C . ASP A 1 81 ? -20.917 9.863 30.317 1.00 87.81 81 ASP A C 1
ATOM 614 O O . ASP A 1 81 ? -19.905 10.542 30.430 1.00 87.81 81 ASP A O 1
ATOM 618 N N . PHE A 1 82 ? -22.125 10.304 30.683 1.00 84.31 82 PHE A N 1
ATOM 619 C CA . PHE A 1 82 ? -22.338 11.577 31.373 1.00 84.31 82 PHE A CA 1
ATOM 620 C C . PHE A 1 82 ? -21.968 11.489 32.853 1.00 84.31 82 PHE A C 1
ATOM 622 O O . PHE A 1 82 ? -21.419 12.441 33.391 1.00 84.31 82 PHE A O 1
ATOM 629 N N . ASP A 1 83 ? -22.225 10.348 33.491 1.00 86.50 83 ASP A N 1
ATOM 630 C CA . ASP A 1 83 ? -21.927 10.134 34.912 1.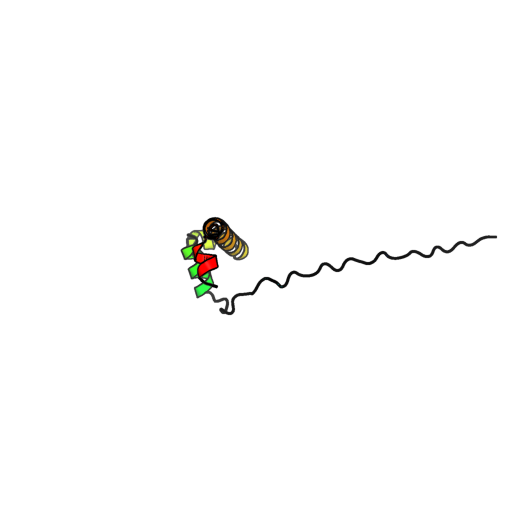00 86.50 83 ASP A CA 1
ATOM 631 C C . ASP A 1 83 ? -20.415 9.941 35.189 1.00 86.50 83 ASP A C 1
ATOM 633 O O . ASP A 1 83 ? -19.997 9.928 36.345 1.00 86.50 83 ASP A O 1
ATOM 637 N N . ALA A 1 84 ? -19.600 9.766 34.139 1.00 81.94 84 ALA A N 1
ATOM 638 C CA . ALA A 1 84 ? -18.146 9.579 34.206 1.00 81.94 84 ALA A CA 1
ATOM 639 C C . ALA A 1 84 ? -17.319 10.866 33.973 1.00 81.94 84 ALA A C 1
ATOM 641 O O . ALA A 1 84 ? -16.087 10.791 33.982 1.00 81.94 84 ALA A O 1
ATOM 642 N N . PHE A 1 85 ? -17.975 12.013 33.750 1.00 71.12 85 PHE A N 1
ATOM 643 C CA . PHE A 1 85 ? -17.368 13.355 33.719 1.00 71.12 85 PHE A CA 1
ATOM 644 C C . PHE A 1 85 ? -17.327 13.984 35.116 1.00 71.12 85 PHE A C 1
ATOM 646 O O . PHE A 1 85 ? -16.332 14.691 35.398 1.00 71.12 85 PHE A O 1
#

Sequence (85 aa):
MSANDGNVKYGTANKKETDTSETASEESFTVESYLSCCKETGLSIDDLKHISIGMALDYQTDYVNLRSENKTGSRKATQADFDAF

Foldseek 3Di:
DDDDDDDDDDPDDPPPDDPPVDDDDPDDDDPVVLVVLCVVLPHDPVNVVVDDPVVSVVSSVVSCVVVCVVVPPPDPDDVVNVVVD

Secondary structure (DSSP, 8-state):
-------------------------SS---HHHHHHHHHHTT--TTHHHHS-HHHHHHHHHHHHHHHHTTT---PPP-HHHHTT-

pLDDT: mean 78.45, std 16.54, range [40.75, 96.69]

Organism: Streptococcus mitis (NCBI:txid28037)